Protein AF-A0A7Y0R1D9-F1 (afdb_monomer)

Foldseek 3Di:
DDDDDPLRVLLVVLVVVVVVDVVDDDDDPCCECNVDPSVSNPPVHD

Secondary structure (DSSP, 8-state):
-----HHHHHHHHHHHHHHH-TT----STT-STT--TTSTTTT---

Mean predicted aligned error: 2.54 Å

Organism: Vibrio alginolyticus (NCBI:txid663)

pLDDT: mean 96.08, std 4.91, range [74.88, 98.5]

Solvent-accessible surface area (backbone atoms only — not comparable to full-atom values): 2926 Å² total; per-residue (Å²): 132,84,90,67,55,74,49,54,50,51,28,51,52,52,54,50,47,48,71,71,36,88,84,59,80,88,86,68,82,53,37,46,97,66,2,25,98,78,50,40,32,58,82,70,62,130

InterPro domains:
  IPR005475 Transketolase-like, pyrimidine-binding domain [PF02779] (4-45)
  IPR029061 Thiamin diphosphate-binding fold [SSF52518] (1-44)

Structure (mmCIF, N/CA/C/O backbone):
data_AF-A0A7Y0R1D9-F1
#
_entry.id   AF-A0A7Y0R1D9-F1
#
loop_
_atom_site.group_PDB
_atom_site.id
_atom_site.type_symbol
_atom_site.label_atom_id
_atom_site.label_alt_id
_atom_site.label_comp_id
_atom_site.label_asym_id
_atom_site.label_entity_id
_atom_site.label_seq_id
_atom_site.pdbx_PDB_ins_code
_atom_site.Cartn_x
_atom_site.Cartn_y
_atom_site.Cartn_z
_atom_site.occupancy
_atom_site.B_iso_or_equiv
_atom_site.auth_seq_id
_atom_site.auth_comp_id
_atom_site.auth_asym_id
_atom_site.auth_atom_id
_atom_site.pd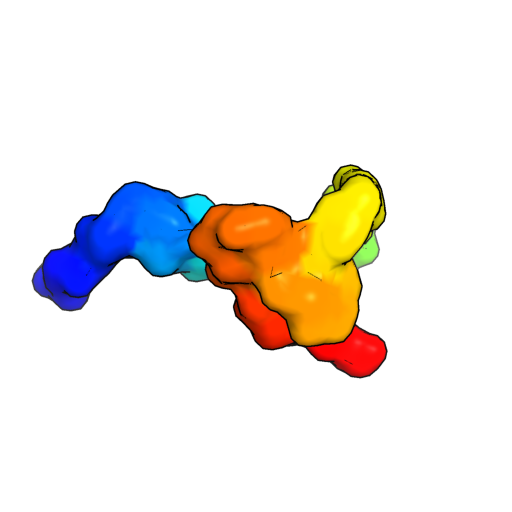bx_PDB_model_num
ATOM 1 N N . MET A 1 1 ? -5.706 12.137 16.828 1.00 75.31 1 MET A N 1
ATOM 2 C CA . MET A 1 1 ? -5.218 11.337 15.685 1.00 75.31 1 MET A CA 1
ATOM 3 C C . MET A 1 1 ? -3.751 11.670 15.499 1.00 75.31 1 MET A C 1
ATOM 5 O O . MET A 1 1 ? -3.395 12.807 15.788 1.00 75.31 1 MET A O 1
ATOM 9 N N . ALA A 1 2 ? -2.913 10.709 15.111 1.00 85.81 2 ALA A N 1
ATOM 10 C CA . ALA A 1 2 ? -1.535 11.022 14.735 1.00 85.81 2 ALA A CA 1
ATOM 11 C C . ALA A 1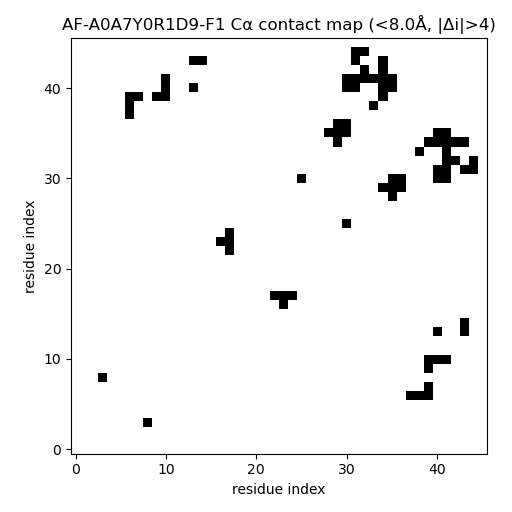 2 ? -1.546 11.856 13.444 1.00 85.81 2 ALA A C 1
ATOM 13 O O . ALA A 1 2 ? -2.376 11.603 12.570 1.00 85.81 2 ALA A O 1
ATOM 14 N N . GLU A 1 3 ? -0.674 12.859 13.340 1.00 94.00 3 GLU 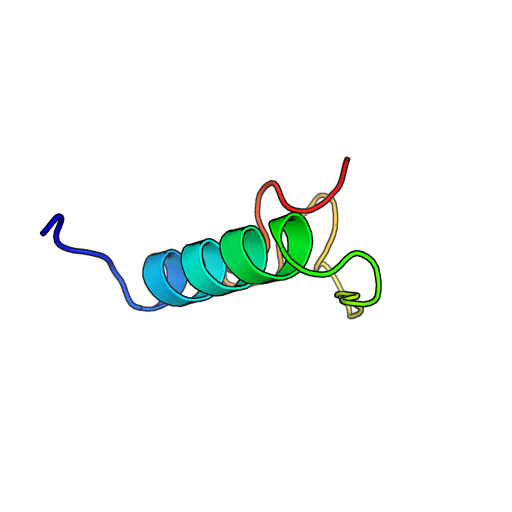A N 1
ATOM 15 C CA . GLU A 1 3 ? -0.443 13.541 12.066 1.00 94.00 3 GLU A CA 1
ATOM 16 C C . GLU A 1 3 ? 0.319 12.590 11.141 1.00 94.00 3 GLU A C 1
ATOM 18 O O . GLU A 1 3 ? 1.344 12.038 11.533 1.00 94.00 3 GLU A O 1
ATOM 23 N N . LEU A 1 4 ? -0.213 12.381 9.937 1.00 96.38 4 LEU A N 1
ATOM 24 C CA . LEU A 1 4 ? 0.377 11.533 8.908 1.00 96.38 4 LEU A CA 1
ATOM 25 C C . LEU A 1 4 ? 0.699 12.388 7.688 1.00 96.38 4 LEU A C 1
ATOM 27 O O . LEU A 1 4 ? -0.088 13.251 7.285 1.00 96.38 4 LEU A O 1
ATOM 31 N N . THR A 1 5 ? 1.828 12.108 7.056 1.00 97.81 5 THR A N 1
ATOM 32 C CA . THR A 1 5 ? 2.070 12.523 5.677 1.00 97.81 5 THR A CA 1
ATOM 33 C C . THR A 1 5 ? 1.077 11.826 4.743 1.00 97.81 5 THR A C 1
ATOM 35 O O . THR A 1 5 ? 0.503 10.783 5.062 1.00 97.81 5 THR A O 1
ATOM 38 N N . LEU A 1 6 ? 0.894 12.374 3.538 1.00 97.50 6 LEU A N 1
ATOM 39 C CA . LEU A 1 6 ? 0.021 11.756 2.537 1.00 97.50 6 LE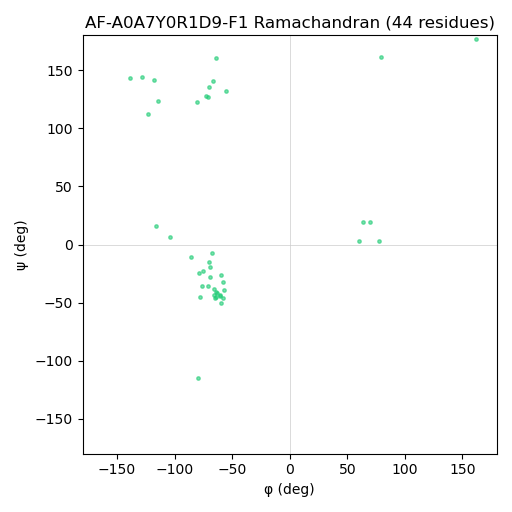U A CA 1
ATOM 40 C C . LEU A 1 6 ? 0.449 10.315 2.206 1.00 97.50 6 LEU A C 1
ATOM 42 O O . LEU A 1 6 ? -0.399 9.444 2.044 1.00 97.50 6 LEU A O 1
ATOM 46 N N . VAL A 1 7 ? 1.759 10.061 2.131 1.00 97.88 7 VAL A N 1
ATOM 47 C CA . VAL A 1 7 ? 2.303 8.731 1.823 1.00 97.88 7 VAL A CA 1
ATOM 48 C C . VAL A 1 7 ? 1.984 7.736 2.938 1.00 97.88 7 VAL A C 1
ATOM 50 O O . VAL A 1 7 ? 1.553 6.623 2.649 1.00 97.88 7 VAL A O 1
ATOM 53 N N . GLU A 1 8 ? 2.130 8.139 4.200 1.00 97.56 8 GLU A N 1
ATOM 54 C CA . GLU A 1 8 ? 1.791 7.290 5.348 1.00 97.56 8 GLU A CA 1
ATOM 55 C C . GLU A 1 8 ? 0.289 7.000 5.411 1.00 97.56 8 GLU A C 1
ATOM 57 O O . GLU A 1 8 ? -0.101 5.871 5.693 1.00 97.56 8 GLU A O 1
ATOM 62 N N . ALA A 1 9 ? -0.561 7.980 5.090 1.00 98.00 9 ALA A N 1
ATOM 63 C CA . ALA A 1 9 ? -2.008 7.780 5.045 1.00 98.00 9 ALA A CA 1
ATOM 64 C C . ALA A 1 9 ? -2.424 6.775 3.956 1.00 98.00 9 ALA A C 1
ATOM 66 O O . ALA A 1 9 ? -3.277 5.924 4.202 1.00 98.00 9 ALA A O 1
ATOM 67 N N . VAL A 1 10 ? -1.799 6.834 2.774 1.00 98.12 10 VAL A N 1
ATOM 68 C CA . VAL A 1 10 ? -2.021 5.849 1.701 1.00 98.12 10 VAL A CA 1
ATOM 69 C C . VAL A 1 10 ? -1.535 4.464 2.125 1.00 98.12 10 VAL A C 1
ATOM 71 O O . VAL A 1 10 ? -2.265 3.491 1.957 1.00 98.12 10 VAL A O 1
ATOM 74 N N . ASN A 1 11 ? -0.337 4.363 2.708 1.00 98.06 11 ASN A N 1
ATOM 75 C CA . ASN A 1 11 ? 0.200 3.088 3.182 1.00 98.06 11 ASN A CA 1
ATOM 76 C C . ASN A 1 11 ? -0.697 2.458 4.259 1.00 98.06 11 ASN A C 1
ATOM 78 O O . ASN A 1 11 ? -1.008 1.272 4.174 1.00 98.06 11 ASN A O 1
ATOM 82 N N . LEU A 1 12 ? -1.168 3.258 5.220 1.00 97.94 12 LEU A N 1
ATOM 83 C CA . LEU A 1 12 ? -2.084 2.816 6.270 1.00 97.94 12 LEU A CA 1
ATOM 84 C C . LEU A 1 12 ? -3.410 2.302 5.696 1.00 97.94 12 LEU A C 1
ATOM 86 O O . LEU A 1 12 ? -3.896 1.263 6.133 1.00 97.94 12 LEU A O 1
ATOM 90 N N . ALA A 1 13 ? -3.978 3.001 4.710 1.00 98.06 13 ALA A N 1
ATOM 91 C CA . ALA A 1 13 ? -5.207 2.567 4.048 1.00 98.06 13 ALA A CA 1
ATOM 92 C C . ALA A 1 13 ? -5.020 1.230 3.311 1.00 98.06 13 ALA A C 1
ATOM 94 O O . ALA A 1 13 ? -5.877 0.355 3.407 1.00 98.06 13 ALA A O 1
ATOM 95 N N . LEU A 1 14 ? -3.887 1.044 2.624 1.00 98.31 14 LEU A N 1
ATOM 96 C CA . LEU A 1 14 ? -3.571 -0.215 1.945 1.00 98.31 14 LEU A CA 1
ATOM 97 C C . LEU A 1 14 ? -3.409 -1.375 2.933 1.00 98.31 14 LEU A C 1
ATOM 99 O O . LEU A 1 14 ? -3.983 -2.435 2.706 1.00 98.31 14 LEU A O 1
ATOM 103 N N . HIS A 1 15 ? -2.681 -1.168 4.035 1.00 97.94 15 HIS A N 1
ATOM 104 C CA . HIS A 1 15 ? -2.552 -2.173 5.100 1.00 97.94 15 HIS A CA 1
ATOM 105 C C . HIS A 1 15 ? -3.916 -2.563 5.669 1.00 97.94 15 HIS A C 1
ATOM 107 O O . HIS A 1 15 ? -4.203 -3.749 5.794 1.00 97.94 15 HIS A O 1
ATOM 113 N N . HIS A 1 16 ? -4.768 -1.577 5.959 1.00 98.19 16 HIS A N 1
ATOM 114 C CA . HIS A 1 16 ? -6.093 -1.821 6.523 1.00 98.19 16 HIS A CA 1
ATOM 115 C C . HIS A 1 16 ? -6.965 -2.690 5.610 1.00 98.19 16 HIS A C 1
ATOM 117 O O . HIS A 1 16 ? -7.512 -3.694 6.058 1.00 98.19 16 HIS A O 1
ATOM 123 N N . GLU A 1 17 ? -7.067 -2.337 4.327 1.00 98.38 17 GLU A N 1
ATOM 124 C CA . GLU A 1 17 ? -7.914 -3.081 3.388 1.00 98.38 17 GLU A CA 1
ATOM 125 C C . GLU A 1 17 ? -7.340 -4.462 3.054 1.00 98.38 17 GLU A C 1
ATOM 127 O O . GLU A 1 17 ? -8.099 -5.419 2.935 1.00 98.38 17 GLU A O 1
ATOM 132 N N . MET A 1 18 ? -6.012 -4.603 2.964 1.00 97.69 18 MET A N 1
ATOM 133 C CA . MET A 1 18 ? -5.374 -5.910 2.753 1.00 97.69 18 MET A CA 1
ATOM 134 C C . MET A 1 18 ? -5.500 -6.843 3.967 1.00 97.69 18 MET A C 1
ATOM 136 O O . MET A 1 18 ? -5.495 -8.061 3.795 1.00 97.69 18 MET A O 1
ATOM 140 N N . GLU A 1 19 ? -5.613 -6.302 5.184 1.00 97.44 19 GLU A N 1
ATOM 141 C CA . GLU A 1 19 ? -5.936 -7.082 6.386 1.00 97.44 19 GLU A CA 1
ATOM 142 C C . GLU A 1 19 ? -7.431 -7.448 6.441 1.00 97.44 19 GLU A C 1
ATOM 144 O O . GLU A 1 19 ? -7.789 -8.535 6.897 1.00 97.44 19 G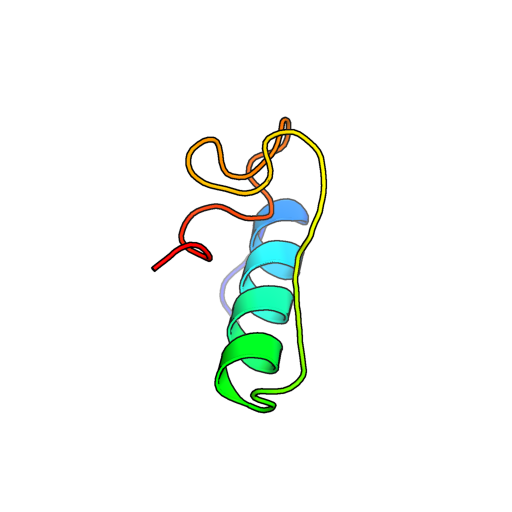LU A O 1
ATOM 149 N N . HIS A 1 20 ? -8.308 -6.557 5.967 1.00 98.38 20 HIS A N 1
ATOM 150 C CA . HIS A 1 20 ? -9.758 -6.728 6.028 1.00 98.38 20 HIS A CA 1
ATOM 151 C C . HIS A 1 20 ? -10.323 -7.679 4.960 1.00 98.38 20 HIS A C 1
ATOM 153 O O . HIS A 1 20 ? -11.163 -8.524 5.285 1.00 98.38 20 HIS A O 1
ATOM 159 N N . ASP A 1 21 ? -9.884 -7.553 3.705 1.00 98.50 21 ASP A N 1
ATOM 160 C CA . ASP A 1 21 ? -10.383 -8.337 2.573 1.00 98.50 21 ASP A CA 1
ATOM 161 C C . ASP A 1 21 ? -9.238 -9.098 1.876 1.00 98.50 21 ASP A C 1
ATOM 163 O O . ASP A 1 21 ? -8.405 -8.493 1.194 1.00 98.50 21 ASP A O 1
ATOM 167 N N . PRO A 1 22 ? -9.215 -10.445 1.958 1.00 96.94 22 PRO A N 1
ATOM 168 C CA . PRO A 1 22 ? -8.162 -11.258 1.350 1.00 96.94 22 PRO A CA 1
ATOM 169 C C . PRO A 1 22 ? -8.159 -11.232 -0.189 1.00 96.94 22 PRO A C 1
ATOM 171 O O . PRO A 1 22 ? -7.249 -11.794 -0.798 1.00 96.94 22 PRO A O 1
ATOM 174 N N . ASN A 1 23 ? -9.161 -10.626 -0.838 1.00 98.06 23 ASN A N 1
ATOM 175 C CA . ASN A 1 23 ? -9.196 -10.457 -2.293 1.00 98.06 23 ASN A 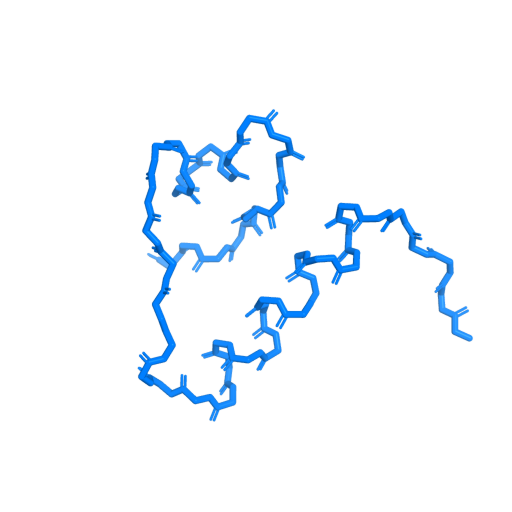CA 1
ATOM 176 C C . ASN A 1 23 ? -8.447 -9.204 -2.775 1.00 98.06 23 ASN A C 1
ATOM 178 O O . ASN A 1 23 ? -8.238 -9.049 -3.983 1.00 98.06 23 ASN A O 1
ATOM 182 N N . VAL A 1 24 ? -8.054 -8.302 -1.871 1.00 98.19 24 VAL A N 1
ATOM 183 C CA . VAL A 1 24 ? -7.303 -7.092 -2.222 1.00 98.19 24 VAL A CA 1
ATOM 184 C C . VAL A 1 24 ? -5.873 -7.467 -2.591 1.00 98.19 24 VAL A C 1
ATOM 186 O O . VAL A 1 24 ? -5.160 -8.135 -1.845 1.00 98.19 24 VAL A O 1
ATOM 189 N N . VAL A 1 25 ? -5.430 -6.997 -3.756 1.00 97.44 25 VAL A N 1
ATOM 190 C CA . VAL A 1 25 ? -4.073 -7.217 -4.259 1.00 97.44 25 VAL A CA 1
ATOM 191 C C . VAL A 1 25 ? -3.434 -5.897 -4.671 1.00 97.44 25 VAL A C 1
ATOM 193 O O . VAL A 1 25 ? -4.093 -5.016 -5.224 1.00 97.44 25 VAL A O 1
ATOM 196 N N . VAL A 1 26 ? -2.125 -5.779 -4.445 1.00 97.56 26 VAL A N 1
ATOM 197 C CA . VAL A 1 26 ? -1.303 -4.655 -4.908 1.00 97.56 26 VAL A CA 1
ATOM 198 C C . VAL A 1 26 ? -0.299 -5.182 -5.924 1.00 97.56 26 VAL A C 1
ATOM 200 O O . VAL A 1 26 ? 0.467 -6.099 -5.633 1.00 97.56 26 VAL A O 1
ATOM 203 N N . LEU A 1 27 ? -0.302 -4.607 -7.127 1.00 97.69 27 LEU A N 1
ATOM 204 C CA . LEU A 1 27 ? 0.600 -4.991 -8.211 1.00 97.69 27 LEU A CA 1
ATOM 205 C C . LEU A 1 27 ? 1.119 -3.756 -8.951 1.00 97.69 27 LEU A C 1
ATOM 207 O O . LEU A 1 27 ? 0.394 -2.781 -9.140 1.00 97.69 27 LEU A O 1
ATOM 211 N N . GLY A 1 28 ? 2.380 -3.801 -9.368 1.00 97.25 28 GLY A N 1
ATOM 212 C CA . GLY A 1 28 ? 3.041 -2.700 -10.060 1.00 97.25 28 GLY A CA 1
ATOM 213 C C . GLY A 1 28 ? 4.560 -2.828 -10.024 1.00 97.25 28 GLY A C 1
ATOM 214 O O . GLY A 1 28 ? 5.110 -3.739 -9.404 1.00 97.25 28 GLY A O 1
ATOM 215 N N . GLU A 1 29 ? 5.242 -1.904 -10.688 1.00 98.25 29 GLU A N 1
ATOM 216 C CA . GLU A 1 29 ? 6.701 -1.806 -10.650 1.00 98.25 29 GLU A CA 1
ATOM 217 C C . GLU A 1 29 ? 7.164 -1.330 -9.263 1.00 98.25 29 GLU A C 1
ATOM 219 O O . GLU A 1 29 ? 6.570 -0.429 -8.670 1.00 98.25 29 GLU A O 1
ATOM 224 N N . ASP A 1 30 ? 8.204 -1.968 -8.719 1.00 97.69 30 ASP A N 1
ATOM 225 C CA . ASP A 1 30 ? 8.828 -1.647 -7.426 1.00 97.69 30 ASP A CA 1
ATOM 226 C C . ASP A 1 30 ? 7.938 -1.734 -6.169 1.00 97.69 30 ASP A C 1
ATOM 228 O O . ASP A 1 30 ? 8.419 -1.475 -5.067 1.00 97.69 30 ASP A O 1
ATOM 232 N N . VAL A 1 31 ? 6.672 -2.148 -6.262 1.00 97.44 31 VAL A N 1
ATOM 233 C CA . VAL A 1 31 ? 5.735 -2.125 -5.116 1.00 97.44 31 VAL A CA 1
ATOM 234 C C . VAL A 1 31 ? 6.039 -3.152 -4.013 1.00 97.44 31 VAL A C 1
ATOM 236 O O . VAL A 1 31 ? 5.499 -3.030 -2.918 1.00 97.44 31 VAL A O 1
ATOM 239 N N . GLY A 1 32 ? 6.884 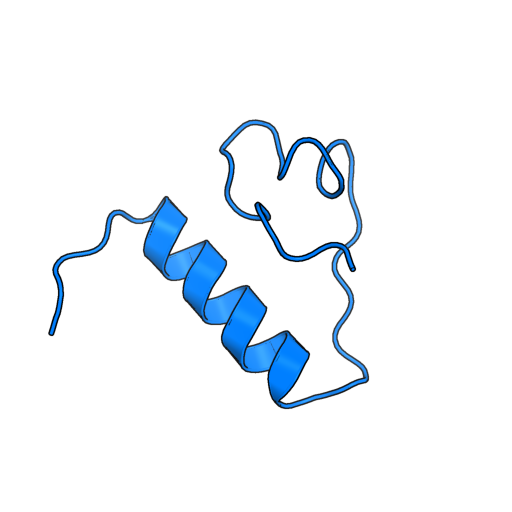-4.151 -4.291 1.00 95.88 32 GLY A N 1
ATOM 240 C CA . GLY A 1 32 ? 7.270 -5.214 -3.356 1.00 95.88 32 GLY A CA 1
ATOM 241 C C . GLY A 1 32 ? 8.348 -4.774 -2.361 1.00 95.88 32 GLY A C 1
ATOM 242 O O . GLY A 1 32 ? 8.126 -3.884 -1.549 1.00 95.88 32 GLY A O 1
ATOM 243 N N . ASP A 1 33 ? 9.538 -5.381 -2.435 1.00 95.62 33 ASP A N 1
ATOM 244 C CA . ASP A 1 33 ? 10.637 -5.128 -1.482 1.00 95.62 33 ASP A CA 1
ATOM 245 C C . ASP A 1 33 ? 11.064 -3.648 -1.426 1.00 95.62 33 ASP A C 1
ATOM 247 O O . ASP A 1 33 ? 11.442 -3.139 -0.371 1.00 95.62 33 ASP A O 1
ATOM 251 N N . ASN A 1 34 ? 10.965 -2.930 -2.550 1.00 95.81 34 ASN A N 1
ATOM 252 C CA . ASN A 1 34 ? 11.272 -1.501 -2.608 1.00 95.81 34 ASN A CA 1
ATOM 253 C C . ASN A 1 34 ? 10.168 -0.630 -1.971 1.00 95.81 34 ASN A C 1
ATOM 255 O O . ASN A 1 34 ? 10.449 0.492 -1.546 1.00 95.81 34 ASN A O 1
ATOM 259 N N . GLY A 1 35 ? 8.929 -1.115 -1.862 1.00 96.56 35 GLY A N 1
ATOM 260 C CA . GLY A 1 35 ? 7.793 -0.343 -1.347 1.00 96.56 35 GLY A CA 1
ATOM 261 C C . GLY A 1 35 ? 7.330 0.794 -2.271 1.00 96.56 35 GLY A C 1
ATOM 262 O O . GLY A 1 35 ? 6.673 1.735 -1.821 1.00 96.56 35 GLY A O 1
ATOM 263 N N . GLY A 1 36 ? 7.693 0.729 -3.552 1.00 97.25 36 GLY A N 1
ATOM 264 C CA . GLY A 1 36 ? 7.428 1.738 -4.572 1.00 97.25 36 GLY A CA 1
ATOM 265 C C . GLY A 1 36 ? 8.391 2.926 -4.513 1.00 97.25 36 GLY A C 1
ATOM 266 O O . GLY A 1 36 ? 9.013 3.215 -3.489 1.00 97.25 36 GLY A O 1
ATOM 267 N N . VAL A 1 37 ? 8.477 3.676 -5.614 1.00 97.44 37 VAL A N 1
ATOM 268 C CA . VAL A 1 37 ? 9.376 4.844 -5.747 1.00 97.44 37 VAL A CA 1
ATOM 269 C C . VAL A 1 37 ? 9.113 5.947 -4.711 1.00 97.44 37 VAL A C 1
ATOM 271 O O . VAL A 1 37 ? 10.030 6.673 -4.336 1.00 97.44 37 VAL A O 1
ATOM 274 N N . PHE A 1 38 ? 7.883 6.029 -4.196 1.00 96.88 38 PHE A N 1
ATOM 275 C CA . PHE A 1 38 ? 7.475 6.958 -3.134 1.00 96.88 38 PHE A CA 1
ATOM 276 C C . PHE A 1 38 ? 7.318 6.302 -1.759 1.00 96.88 38 PHE A C 1
ATOM 278 O O . PHE A 1 38 ? 6.862 6.965 -0.835 1.00 96.88 38 PHE A O 1
ATOM 285 N N . ARG A 1 39 ? 7.678 5.022 -1.604 1.00 96.75 39 ARG A N 1
ATOM 286 C CA . ARG A 1 39 ? 7.548 4.265 -0.344 1.00 96.75 39 ARG A CA 1
ATOM 287 C C . ARG A 1 39 ? 6.106 4.065 0.159 1.00 96.75 39 ARG A C 1
ATOM 289 O O . ARG A 1 39 ? 5.904 3.736 1.322 1.00 96.75 39 ARG A O 1
ATOM 296 N N . ALA A 1 40 ? 5.104 4.204 -0.711 1.00 97.88 40 ALA A N 1
ATOM 297 C CA . ALA A 1 40 ? 3.691 4.044 -0.355 1.00 97.88 40 ALA A CA 1
ATOM 298 C C . ALA A 1 40 ? 3.282 2.593 -0.027 1.00 97.88 40 ALA A C 1
ATOM 300 O O . ALA A 1 40 ? 2.263 2.382 0.625 1.00 97.88 40 ALA A O 1
ATOM 301 N N . THR A 1 41 ? 4.053 1.587 -0.449 1.00 98.25 41 THR A N 1
ATOM 302 C CA . THR A 1 41 ? 3.726 0.159 -0.263 1.00 98.25 41 THR A CA 1
AT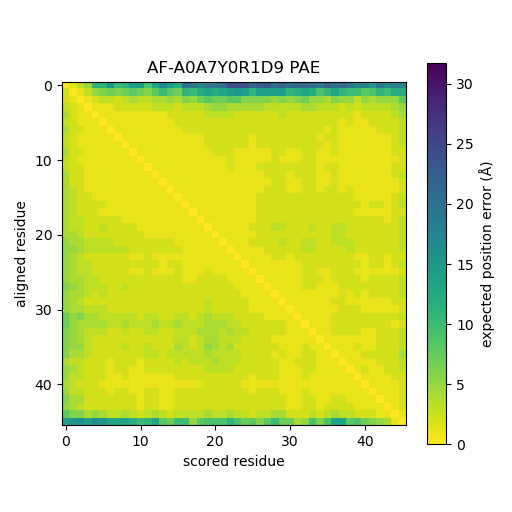OM 303 C C . THR A 1 41 ? 4.734 -0.572 0.628 1.00 98.25 41 THR A C 1
ATOM 305 O O . THR A 1 41 ? 4.775 -1.802 0.649 1.00 98.25 41 THR A O 1
ATOM 308 N N . VAL A 1 42 ? 5.561 0.169 1.379 1.00 97.62 42 VAL A N 1
ATOM 309 C CA . VAL A 1 42 ? 6.523 -0.419 2.324 1.00 97.62 42 VAL A CA 1
ATOM 310 C C . VAL A 1 42 ? 5.797 -1.328 3.317 1.00 97.62 42 VAL A C 1
ATOM 312 O O . VAL A 1 42 ? 4.773 -0.961 3.894 1.00 97.62 42 VAL A O 1
ATOM 315 N N . GLY A 1 43 ? 6.349 -2.527 3.504 1.00 96.38 43 GLY A N 1
ATOM 316 C CA . GLY A 1 43 ? 5.849 -3.508 4.464 1.00 96.38 43 GLY A CA 1
ATOM 317 C C . GLY A 1 43 ? 4.596 -4.275 4.031 1.00 96.38 43 GLY A C 1
ATOM 318 O O . GLY A 1 43 ? 4.120 -5.074 4.826 1.00 96.38 43 GLY A O 1
ATOM 319 N N . LEU A 1 44 ? 4.064 -4.075 2.815 1.00 96.19 44 LEU A N 1
ATOM 320 C CA . LEU A 1 44 ? 2.897 -4.837 2.331 1.00 96.19 44 LEU A CA 1
ATOM 321 C C . LEU A 1 44 ? 3.246 -6.252 1.843 1.00 96.19 44 LEU A C 1
ATOM 323 O O . LEU A 1 44 ? 2.386 -7.129 1.826 1.00 96.19 44 LEU A O 1
ATOM 327 N N . LYS A 1 45 ? 4.495 -6.488 1.424 1.00 92.62 45 LYS A N 1
ATOM 328 C CA . LYS A 1 45 ? 4.956 -7.813 0.991 1.00 92.62 45 LYS A CA 1
ATOM 329 C C . LYS A 1 45 ? 5.305 -8.672 2.214 1.00 92.62 45 LYS A C 1
ATOM 331 O O . LYS A 1 45 ? 6.157 -8.269 3.005 1.00 92.62 45 LYS A O 1
ATOM 336 N N . GLN A 1 46 ? 4.661 -9.836 2.325 1.00 74.88 46 GLN A N 1
ATOM 337 C CA . GLN A 1 46 ? 4.967 -10.890 3.304 1.00 74.88 46 GLN A CA 1
ATOM 338 C C . GLN A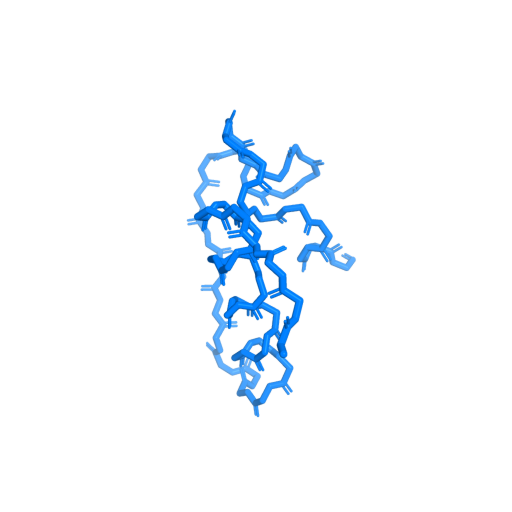 1 46 ? 6.031 -11.856 2.775 1.00 74.88 46 GLN A C 1
ATOM 340 O O . GLN A 1 46 ? 6.062 -12.086 1.540 1.00 74.88 46 GLN A O 1
#

Sequence (46 aa):
MAELTLVEAVNLALHHEMEHDPNVVVLGEDVGDNGGVFRATVGLKQ

Radius of gyration: 10.65 Å; Cα contacts (8 Å, |Δi|>4): 41; chains: 1; bounding box: 22×25×26 Å

Nearest PDB structures (foldseek):
  1qs0-assembly1_B-2  TM=9.820E-01  e=5.333E-02  Pseudomonas putida